Protein AF-A0A2G2G394-F1 (afdb_monomer)

Radius of gyration: 11.62 Å; Cα contacts (8 Å, |Δi|>4): 195; chains: 1; bounding box: 33×21×31 Å

Solvent-accessible surface area (backbone atoms only — not comparable to full-atom values): 4501 Å² total; per-residue (Å²): 123,48,78,37,45,75,82,46,80,42,83,40,68,66,47,44,30,37,38,32,45,51,64,87,48,75,53,43,39,40,30,39,23,52,90,86,41,79,72,40,74,51,85,87,41,78,51,97,37,77,69,57,49,78,46,78,43,62,60,28,36,37,34,42,47,58,75,46,56,54,41,38,41,42,35,74,53,80,129

Nearest PDB structures (foldseek):
  4liu-assembly1_A-2  TM=5.380E-01  e=2.327E-01  Escherichia coli K-12
  8x8h-assembly4_D  TM=4.300E-01  e=3.375E-01  Lachnoclostridium phytofermentans ISDg
  8gld-assembly2_B  TM=3.891E-01  e=3.035E-01  Campylobacter jejuni subsp. jejuni 81-176
  6v7j-assembly1_A  TM=4.003E-01  e=6.734E-01  Canavalia ensiformis
  8c5g-assembly2_B  TM=2.471E-01  e=2.093E-01  Homo sapiens

Mean predicted aligned error: 6.5 Å

Structure (mmCIF, N/CA/C/O backbone):
data_AF-A0A2G2G394-F1
#
_entry.id   AF-A0A2G2G394-F1
#
loop_
_atom_site.group_PDB
_atom_site.id
_atom_site.type_symbol
_atom_site.label_atom_id
_atom_site.label_alt_id
_atom_site.label_comp_id
_atom_site.label_asym_id
_atom_site.label_entity_id
_atom_site.label_seq_id
_atom_site.pdbx_PDB_ins_code
_atom_site.Cartn_x
_atom_site.Cartn_y
_atom_site.Cartn_z
_atom_site.occupancy
_atom_site.B_iso_or_equiv
_atom_site.auth_seq_id
_atom_site.auth_comp_id
_atom_site.auth_asym_id
_atom_site.auth_atom_id
_atom_site.pdbx_PDB_model_num
ATOM 1 N N . MET A 1 1 ? -0.751 -10.927 -8.368 1.00 60.06 1 MET A N 1
ATOM 2 C CA . MET A 1 1 ? -1.819 -10.355 -7.533 1.00 60.06 1 MET A CA 1
ATOM 3 C C . MET A 1 1 ? -1.391 -10.532 -6.095 1.00 60.06 1 MET A C 1
ATOM 5 O O . MET A 1 1 ? -1.110 -11.663 -5.713 1.00 60.06 1 MET A O 1
ATOM 9 N N . ALA A 1 2 ? -1.230 -9.432 -5.366 1.00 68.44 2 ALA A N 1
ATOM 10 C CA . ALA A 1 2 ? -0.927 -9.449 -3.941 1.00 68.44 2 ALA A CA 1
ATOM 11 C C . ALA A 1 2 ? -2.108 -8.823 -3.192 1.00 68.44 2 ALA A C 1
ATOM 13 O O . ALA A 1 2 ? -2.637 -7.797 -3.621 1.00 68.44 2 ALA A O 1
ATOM 14 N N . LEU A 1 3 ? -2.521 -9.467 -2.105 1.00 70.06 3 LEU A N 1
ATOM 15 C CA . LEU A 1 3 ? -3.567 -8.999 -1.203 1.00 70.06 3 LEU A CA 1
ATOM 16 C C . LEU A 1 3 ? -2.888 -8.599 0.099 1.00 70.06 3 LEU A C 1
ATOM 18 O O . LEU A 1 3 ? -2.171 -9.410 0.677 1.00 70.06 3 LEU A O 1
ATOM 22 N N . LEU A 1 4 ? -3.097 -7.362 0.536 1.00 66.19 4 LEU A N 1
ATOM 23 C CA . LEU A 1 4 ? -2.625 -6.888 1.828 1.00 66.19 4 LEU A CA 1
ATOM 24 C C . LEU A 1 4 ? -3.810 -6.764 2.778 1.00 66.19 4 LEU A C 1
ATOM 26 O O . LEU A 1 4 ? -4.727 -5.965 2.563 1.00 66.19 4 LEU A O 1
ATOM 30 N N . THR A 1 5 ? -3.751 -7.536 3.854 1.00 60.91 5 THR A N 1
ATOM 31 C CA . THR A 1 5 ? -4.583 -7.363 5.045 1.00 60.91 5 THR A CA 1
ATOM 32 C C . THR A 1 5 ? -3.761 -6.702 6.148 1.00 60.91 5 THR A C 1
ATOM 34 O O . THR A 1 5 ? -2.536 -6.594 6.043 1.00 60.91 5 THR A O 1
ATOM 37 N N . SER A 1 6 ? -4.417 -6.187 7.190 1.00 59.19 6 SER A N 1
ATOM 38 C CA . SER A 1 6 ? -3.713 -5.462 8.249 1.00 59.19 6 SER A CA 1
ATOM 39 C C . SER A 1 6 ? -2.578 -6.314 8.844 1.00 59.19 6 SER A C 1
ATOM 41 O O . SER A 1 6 ? -2.780 -7.473 9.194 1.00 59.19 6 SER A O 1
ATOM 43 N N . ALA A 1 7 ? -1.389 -5.707 8.951 1.00 59.22 7 ALA A N 1
ATOM 44 C CA . ALA A 1 7 ? -0.164 -6.232 9.578 1.00 59.22 7 ALA A CA 1
ATOM 45 C C . ALA A 1 7 ? 0.829 -7.069 8.739 1.00 59.22 7 ALA A C 1
ATOM 47 O O . ALA A 1 7 ? 1.826 -7.512 9.310 1.00 59.22 7 ALA A O 1
ATOM 48 N N . GLU A 1 8 ? 0.653 -7.228 7.423 1.00 75.19 8 GLU A N 1
ATOM 49 C CA . GLU A 1 8 ? 1.646 -7.936 6.593 1.00 75.19 8 GLU A CA 1
ATOM 50 C C . GLU A 1 8 ? 2.568 -6.981 5.817 1.00 75.19 8 GLU A C 1
ATOM 52 O O . GLU A 1 8 ? 2.112 -6.133 5.045 1.00 75.19 8 GLU A O 1
ATOM 57 N N . ASP A 1 9 ? 3.880 -7.137 6.028 1.00 83.19 9 ASP A N 1
ATOM 58 C CA . ASP A 1 9 ? 4.919 -6.512 5.210 1.00 83.19 9 ASP A CA 1
ATOM 59 C C . ASP A 1 9 ? 5.158 -7.392 3.975 1.00 83.19 9 ASP A C 1
ATOM 61 O O . ASP A 1 9 ? 5.625 -8.527 4.088 1.00 83.19 9 ASP A O 1
ATOM 65 N N . GLN A 1 10 ? 4.875 -6.866 2.788 1.00 84.94 10 GLN A N 1
ATOM 66 C CA . GLN A 1 10 ? 5.026 -7.586 1.527 1.00 84.94 10 GLN A CA 1
ATOM 67 C C . GLN A 1 10 ? 6.115 -6.947 0.671 1.00 84.94 10 GLN A C 1
ATOM 69 O O . GLN A 1 10 ? 6.121 -5.739 0.435 1.00 84.94 10 GLN A O 1
ATOM 74 N N . GLU A 1 11 ? 7.029 -7.768 0.162 1.00 87.19 11 GLU A N 1
ATOM 75 C CA . GLU A 1 11 ? 8.059 -7.314 -0.767 1.00 87.19 11 GLU A CA 1
ATOM 76 C C . GLU A 1 11 ? 7.501 -7.149 -2.184 1.00 87.19 11 GLU A C 1
ATOM 78 O O . GLU A 1 11 ? 6.837 -8.041 -2.720 1.00 87.19 11 GLU A O 1
ATOM 83 N N . PHE A 1 12 ? 7.812 -6.005 -2.794 1.00 85.12 12 PHE A N 1
ATOM 84 C CA . PHE A 1 12 ? 7.494 -5.673 -4.176 1.00 85.12 12 PHE A CA 1
ATOM 85 C C . PHE A 1 12 ? 8.766 -5.299 -4.926 1.00 85.12 12 PHE A C 1
ATOM 87 O O . PHE A 1 12 ? 9.575 -4.498 -4.459 1.00 85.12 12 PHE A O 1
ATOM 94 N N . VAL A 1 13 ? 8.932 -5.865 -6.119 1.00 86.88 13 VAL A N 1
ATOM 95 C CA . VAL A 1 13 ? 9.988 -5.466 -7.055 1.00 86.88 13 VAL A CA 1
ATOM 96 C C . VAL A 1 13 ? 9.594 -4.182 -7.785 1.00 86.88 13 VAL A C 1
ATOM 98 O O . VAL A 1 13 ? 8.442 -3.764 -7.769 1.00 86.88 13 VAL A O 1
ATOM 101 N N . ARG A 1 14 ? 10.556 -3.540 -8.450 1.00 85.88 14 ARG A N 1
ATOM 102 C CA . ARG A 1 14 ? 10.282 -2.325 -9.224 1.00 85.88 14 ARG A CA 1
ATOM 103 C C . ARG A 1 14 ? 9.240 -2.594 -10.321 1.00 85.88 14 ARG A C 1
ATOM 105 O O . ARG A 1 14 ? 9.473 -3.450 -11.173 1.00 85.88 14 ARG A O 1
ATOM 112 N N . GLY A 1 15 ? 8.167 -1.804 -10.362 1.00 85.44 15 GLY A N 1
ATOM 113 C CA . GLY A 1 15 ? 7.104 -1.941 -11.364 1.00 85.44 15 GLY A CA 1
ATOM 114 C C . GLY A 1 15 ? 6.021 -0.864 -11.264 1.00 85.44 15 GLY A C 1
ATOM 115 O O . GLY A 1 15 ? 6.033 -0.051 -10.336 1.00 85.44 15 GLY A O 1
ATOM 116 N N . ASN A 1 16 ? 5.103 -0.851 -12.236 1.00 85.12 16 ASN A N 1
ATOM 117 C CA . ASN A 1 16 ? 3.859 -0.088 -12.141 1.00 85.12 16 ASN A CA 1
ATOM 118 C C . ASN A 1 16 ? 2.767 -0.990 -11.556 1.00 85.12 16 ASN A C 1
ATOM 120 O O . ASN A 1 16 ? 2.616 -2.142 -11.975 1.00 85.12 16 ASN A O 1
ATOM 124 N N . TYR A 1 17 ? 2.031 -0.476 -10.580 1.00 84.69 17 TYR A N 1
ATOM 125 C CA . TYR A 1 17 ? 1.022 -1.228 -9.850 1.00 84.69 17 TYR A CA 1
ATOM 126 C C . TYR A 1 17 ? -0.265 -0.421 -9.761 1.00 84.69 17 TYR A C 1
ATOM 128 O O . TYR A 1 17 ? -0.230 0.768 -9.466 1.00 84.69 17 TYR A O 1
ATOM 136 N N . ASN A 1 18 ? -1.392 -1.084 -9.981 1.00 84.81 18 ASN A N 1
ATOM 137 C CA . ASN A 1 18 ? -2.714 -0.564 -9.690 1.00 84.81 18 ASN A CA 1
ATOM 138 C C . ASN A 1 18 ? -3.099 -1.008 -8.279 1.00 84.81 18 ASN A C 1
ATOM 140 O O . ASN A 1 18 ? -3.086 -2.207 -7.981 1.00 84.81 18 ASN A O 1
ATOM 144 N N . ILE A 1 19 ? -3.418 -0.044 -7.424 1.00 82.25 19 ILE A N 1
ATOM 145 C CA . ILE A 1 19 ? -3.804 -0.268 -6.036 1.00 82.25 19 ILE A CA 1
ATOM 146 C C . ILE A 1 19 ? -5.282 0.062 -5.875 1.00 82.25 19 ILE A C 1
ATOM 148 O O . ILE A 1 19 ? -5.724 1.151 -6.233 1.00 82.25 19 ILE A O 1
ATOM 152 N N . GLN A 1 20 ? -6.033 -0.882 -5.315 1.00 81.19 20 GLN A N 1
ATOM 153 C CA . GLN A 1 20 ? -7.461 -0.756 -5.041 1.00 81.19 20 GLN A CA 1
ATOM 154 C C . GLN A 1 20 ? -7.730 -0.942 -3.549 1.00 81.19 20 GLN A C 1
ATOM 156 O O . GLN A 1 20 ? -7.206 -1.868 -2.924 1.00 81.19 20 GLN A O 1
ATOM 161 N N . TYR A 1 21 ? -8.549 -0.054 -2.984 1.00 79.56 21 TYR A N 1
ATOM 162 C CA . TYR A 1 21 ? -8.971 -0.107 -1.589 1.00 79.56 21 TYR A CA 1
ATOM 163 C C . TYR A 1 21 ? -10.392 -0.646 -1.495 1.00 79.56 21 TYR A C 1
ATOM 165 O O . TYR A 1 21 ? -11.318 -0.092 -2.082 1.00 79.56 21 TYR A O 1
ATOM 173 N N . TYR A 1 22 ? -10.579 -1.678 -0.682 1.00 78.25 22 TYR A N 1
ATOM 174 C CA . TYR A 1 22 ? -11.893 -2.189 -0.319 1.00 78.25 22 TYR A CA 1
ATOM 175 C C . TYR A 1 22 ? -12.067 -2.000 1.183 1.00 78.25 22 TYR A C 1
ATOM 177 O O . TYR A 1 22 ? -11.630 -2.840 1.964 1.00 78.25 22 TYR A O 1
ATOM 185 N N . GLN A 1 23 ? -12.664 -0.883 1.602 1.00 73.25 23 GLN A N 1
ATOM 186 C CA . GLN A 1 23 ? -12.943 -0.609 3.016 1.00 73.25 23 GLN A CA 1
ATOM 187 C C . GLN A 1 23 ? -14.425 -0.315 3.244 1.00 73.25 23 GLN A C 1
ATOM 189 O O . GLN A 1 23 ? -15.071 0.331 2.422 1.00 73.25 23 GLN A O 1
ATOM 194 N N . THR A 1 24 ? -14.964 -0.757 4.382 1.00 70.12 24 THR A N 1
ATOM 195 C CA . THR A 1 24 ? -16.357 -0.458 4.771 1.00 70.12 24 THR A CA 1
ATOM 196 C C . THR A 1 24 ? -16.429 0.660 5.810 1.00 70.12 24 THR A C 1
ATOM 198 O O . THR A 1 24 ? -17.368 1.453 5.803 1.00 70.12 24 THR A O 1
ATOM 201 N N . THR A 1 25 ? -15.434 0.755 6.698 1.00 72.00 25 THR A N 1
ATOM 202 C CA . THR A 1 25 ? -15.335 1.803 7.725 1.00 72.00 25 THR A CA 1
ATOM 203 C C . THR A 1 25 ? -13.872 2.175 7.982 1.00 72.00 25 THR A C 1
ATOM 205 O O . THR A 1 25 ? -12.973 1.372 7.747 1.00 72.00 25 THR A O 1
ATOM 208 N N . GLY A 1 26 ? -13.623 3.388 8.486 1.00 73.06 26 GLY A N 1
ATOM 209 C CA . GLY A 1 26 ? -12.281 3.840 8.867 1.00 73.06 26 GLY A CA 1
ATOM 210 C C . GLY A 1 26 ? -11.46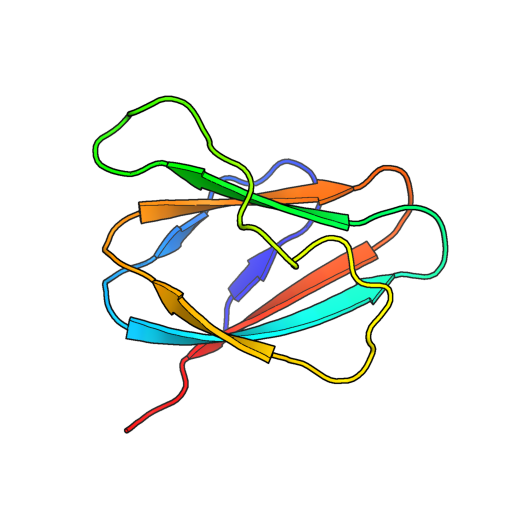1 4.453 7.725 1.00 73.06 26 GLY A C 1
ATOM 211 O O . GLY A 1 26 ? -11.999 4.973 6.747 1.00 73.06 26 GLY A O 1
ATOM 212 N N . LEU A 1 27 ? -10.143 4.455 7.911 1.00 76.12 27 LEU A N 1
ATOM 213 C CA . LEU A 1 27 ? -9.136 4.964 6.985 1.00 76.12 27 LEU A CA 1
ATOM 214 C C . LEU A 1 27 ? -8.135 3.855 6.675 1.00 76.12 27 LEU A C 1
ATOM 216 O O . LEU A 1 27 ? -7.757 3.090 7.567 1.00 76.12 27 LEU A O 1
ATOM 220 N N . THR A 1 28 ? -7.666 3.838 5.434 1.00 76.12 28 THR A N 1
ATOM 221 C CA . THR A 1 28 ? -6.569 2.986 4.984 1.00 76.12 28 THR A CA 1
ATOM 222 C C . THR A 1 28 ? -5.400 3.866 4.563 1.00 76.12 28 THR A C 1
ATOM 224 O O . THR A 1 28 ? -5.587 4.873 3.887 1.00 76.12 28 THR A O 1
ATOM 227 N N . GLU A 1 29 ? -4.188 3.500 4.966 1.00 81.56 29 GLU A N 1
ATOM 228 C CA . GLU A 1 29 ? -2.949 4.147 4.542 1.00 81.56 29 GLU A CA 1
ATOM 229 C C . GLU A 1 29 ? -1.974 3.096 4.019 1.00 81.56 29 GLU A C 1
ATOM 231 O O . GLU A 1 29 ? -1.767 2.060 4.655 1.00 81.56 29 GLU A O 1
ATOM 236 N N . LEU A 1 30 ? -1.328 3.368 2.883 1.00 83.62 30 LEU A N 1
ATOM 237 C CA . LEU A 1 30 ? -0.227 2.536 2.414 1.00 83.62 30 LEU A CA 1
ATOM 238 C C . LEU A 1 30 ? 1.092 3.115 2.913 1.00 83.62 30 LEU A C 1
ATOM 240 O O . LEU A 1 30 ? 1.358 4.310 2.771 1.00 83.62 30 LEU A O 1
ATOM 244 N N . GLN A 1 31 ? 1.945 2.260 3.461 1.00 87.62 31 GLN A N 1
ATOM 245 C CA . GLN A 1 31 ? 3.292 2.636 3.857 1.00 87.62 31 GLN A CA 1
ATOM 246 C C . GLN A 1 31 ? 4.319 1.804 3.101 1.00 87.62 31 GLN A C 1
ATOM 248 O O . GLN A 1 31 ? 4.106 0.621 2.850 1.00 87.62 31 GLN A O 1
ATOM 253 N N . TYR A 1 32 ? 5.451 2.421 2.774 1.00 87.56 32 TYR A N 1
ATOM 254 C CA . TYR A 1 32 ? 6.545 1.791 2.049 1.00 87.56 32 TYR A CA 1
ATOM 255 C C . TYR A 1 32 ? 7.881 1.959 2.776 1.00 87.56 32 TYR A C 1
ATOM 257 O O . TYR A 1 32 ? 8.139 2.989 3.402 1.00 87.56 32 TYR A O 1
ATOM 265 N N . SER A 1 33 ? 8.751 0.957 2.672 1.00 88.62 33 SER A N 1
ATOM 266 C CA . S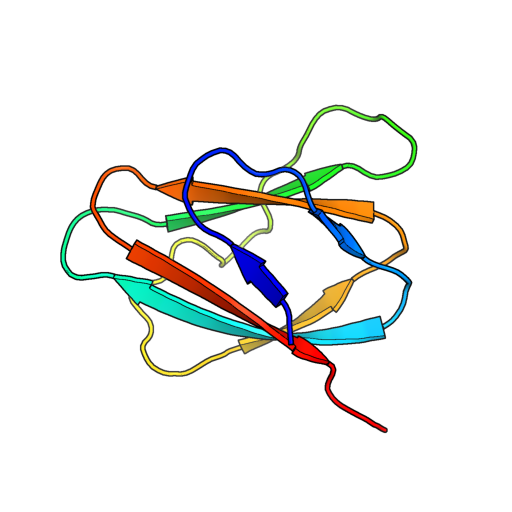ER A 1 33 ? 10.125 0.968 3.177 1.00 88.62 33 SER A CA 1
ATOM 267 C C . SER A 1 33 ? 11.087 0.533 2.075 1.00 88.62 33 SER A C 1
ATOM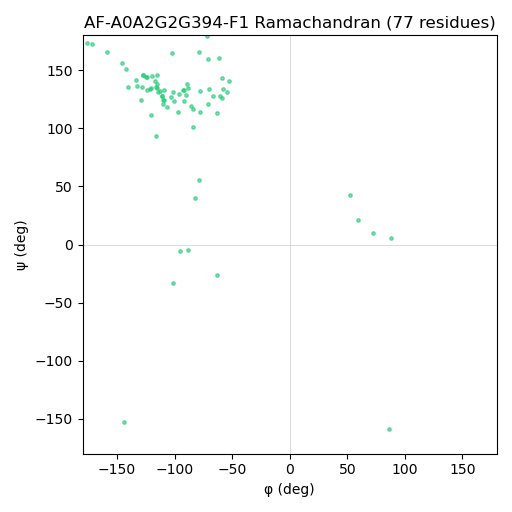 269 O O . SER A 1 33 ? 10.955 -0.544 1.499 1.00 88.62 33 SER A O 1
ATOM 271 N N . VAL A 1 34 ? 12.075 1.374 1.774 1.00 87.25 34 VAL A N 1
ATOM 272 C CA . VAL A 1 34 ? 13.120 1.097 0.776 1.00 87.25 34 VAL A CA 1
ATOM 273 C C . VAL A 1 34 ? 14.431 0.864 1.513 1.00 87.25 34 VAL A C 1
ATOM 275 O O . VAL A 1 34 ? 14.789 1.677 2.362 1.00 87.25 34 VAL A O 1
ATOM 278 N N . ASN A 1 35 ? 15.176 -0.193 1.177 1.00 85.31 35 ASN A N 1
ATOM 279 C CA . ASN A 1 35 ? 16.497 -0.479 1.759 1.00 85.31 35 ASN A CA 1
ATOM 280 C C . ASN A 1 35 ? 16.502 -0.485 3.303 1.00 85.31 35 ASN A C 1
ATOM 282 O O . ASN A 1 35 ? 17.384 0.111 3.925 1.00 85.31 35 ASN A O 1
ATOM 286 N N . SER A 1 36 ? 15.482 -1.093 3.918 1.00 80.00 36 SER A N 1
ATOM 287 C CA . SER A 1 36 ? 15.313 -1.170 5.380 1.00 80.00 36 SER A CA 1
ATOM 288 C C . SER A 1 36 ? 15.219 0.187 6.094 1.00 80.00 36 SER A C 1
ATOM 290 O O . SER A 1 36 ? 15.464 0.284 7.296 1.00 80.00 36 SER A O 1
ATOM 292 N N . GLN A 1 37 ? 14.872 1.255 5.370 1.00 88.06 37 GLN A N 1
ATOM 293 C CA . GLN A 1 37 ? 14.582 2.560 5.963 1.00 88.06 37 GLN A CA 1
ATOM 294 C C . GLN A 1 37 ? 13.246 2.533 6.723 1.00 88.06 37 GLN A C 1
ATOM 296 O O . GLN A 1 37 ? 12.398 1.680 6.449 1.00 88.06 37 GLN A O 1
ATOM 301 N N . PRO A 1 38 ? 13.004 3.474 7.650 1.00 87.44 38 PRO A N 1
ATOM 302 C CA . PRO A 1 38 ? 11.704 3.602 8.295 1.00 87.44 38 PRO A CA 1
ATOM 303 C C . PRO A 1 38 ? 10.570 3.705 7.272 1.00 87.44 38 PRO A C 1
ATOM 305 O O . PRO A 1 38 ? 10.713 4.372 6.242 1.00 87.44 38 PRO A O 1
ATOM 308 N N . PHE A 1 39 ? 9.448 3.056 7.580 1.00 88.38 39 PHE A N 1
ATOM 309 C CA . PHE A 1 39 ? 8.248 3.127 6.758 1.00 88.38 39 PHE A CA 1
ATOM 310 C C . PHE A 1 39 ? 7.782 4.575 6.607 1.00 88.38 39 PHE A C 1
ATOM 312 O O . PHE A 1 39 ? 7.707 5.329 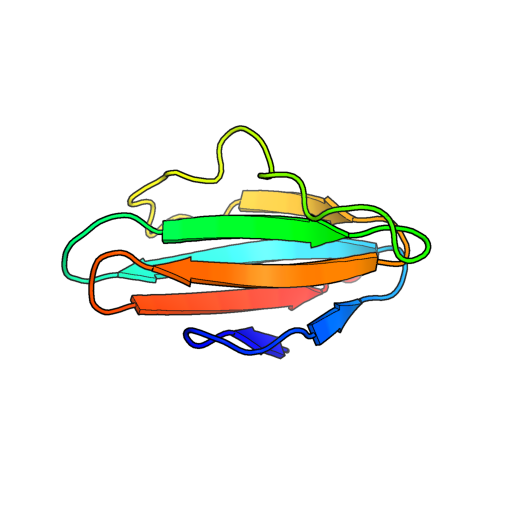7.579 1.00 88.38 39 PHE A O 1
ATOM 319 N N . LYS A 1 40 ? 7.460 4.950 5.372 1.00 85.75 40 LYS A N 1
ATOM 320 C CA . LYS A 1 40 ? 6.889 6.247 5.018 1.00 85.75 40 LYS A CA 1
ATOM 321 C C . LYS A 1 40 ? 5.506 6.037 4.435 1.00 85.75 40 LYS A C 1
ATOM 323 O O . LYS A 1 40 ? 5.307 5.103 3.668 1.00 85.75 40 LYS A O 1
ATOM 328 N N . THR A 1 41 ? 4.569 6.911 4.769 1.00 85.19 41 THR A N 1
ATOM 329 C CA . THR A 1 41 ? 3.239 6.902 4.155 1.00 85.19 41 THR A CA 1
ATOM 330 C C . THR A 1 41 ? 3.342 7.358 2.704 1.00 85.19 41 THR A C 1
ATOM 332 O O . THR A 1 41 ? 4.014 8.351 2.411 1.00 85.19 41 THR A O 1
ATOM 335 N N . ILE A 1 42 ? 2.696 6.632 1.794 1.00 78.12 42 ILE A N 1
ATOM 336 C CA . ILE A 1 42 ? 2.537 7.072 0.412 1.00 78.12 42 ILE A CA 1
ATOM 337 C C . ILE A 1 42 ? 1.534 8.234 0.416 1.00 78.12 42 ILE A C 1
ATOM 339 O O . ILE A 1 42 ? 0.407 8.081 0.889 1.00 78.12 42 ILE A O 1
ATOM 343 N N . PRO A 1 43 ? 1.914 9.427 -0.067 1.00 67.38 43 PRO A N 1
ATOM 344 C CA . PRO A 1 43 ? 0.980 10.540 -0.161 1.00 67.38 43 PRO A CA 1
ATOM 345 C C . PRO A 1 43 ? -0.220 10.158 -1.037 1.00 67.38 43 PRO A C 1
ATOM 347 O O . PRO A 1 43 ? -0.048 9.481 -2.043 1.00 67.38 43 PRO A O 1
ATOM 350 N N . GLN A 1 44 ? -1.417 10.634 -0.687 1.00 61.53 44 GLN A N 1
ATOM 351 C CA . GLN A 1 44 ? -2.672 10.390 -1.422 1.00 61.53 44 GLN A CA 1
ATOM 352 C C . GLN A 1 44 ? -3.266 8.973 -1.320 1.00 61.53 44 GLN A C 1
ATOM 354 O O . GLN A 1 44 ? -4.244 8.698 -2.001 1.00 61.53 44 GLN A O 1
ATOM 359 N N . THR A 1 45 ? -2.770 8.098 -0.439 1.00 58.88 45 THR A N 1
ATOM 360 C CA . THR A 1 45 ? -3.391 6.772 -0.219 1.00 58.88 45 THR A CA 1
ATOM 361 C C . THR A 1 45 ? -4.495 6.748 0.830 1.00 58.88 45 THR A C 1
ATOM 363 O O . THR A 1 45 ? -5.131 5.721 1.020 1.00 58.88 45 THR A O 1
ATOM 366 N N . SER A 1 46 ? -4.734 7.869 1.515 1.00 55.28 46 SER A N 1
ATOM 367 C CA . SER A 1 46 ? -5.824 8.036 2.486 1.00 55.28 46 SER A CA 1
ATOM 368 C C . SER A 1 46 ? -7.157 8.281 1.767 1.00 55.28 46 SER A C 1
ATOM 370 O O . SER A 1 46 ? -7.792 9.318 1.959 1.00 55.28 46 SER A O 1
ATOM 372 N N . LEU A 1 47 ? -7.542 7.380 0.865 1.00 56.50 47 LEU A N 1
ATOM 373 C CA . LEU A 1 47 ? -8.717 7.536 0.015 1.00 56.50 47 LEU A CA 1
ATOM 374 C C . LEU A 1 47 ? -9.712 6.398 0.247 1.00 56.50 47 LEU A C 1
ATOM 376 O O . LEU A 1 47 ? -9.355 5.225 0.280 1.00 56.50 47 LEU A O 1
ATOM 380 N N . SER A 1 48 ? -10.988 6.763 0.372 1.00 54.34 48 SER A N 1
ATOM 381 C CA . SER A 1 48 ? -12.136 5.851 0.364 1.00 54.34 48 SER A CA 1
ATOM 382 C C . SER A 1 48 ? -12.546 5.494 -1.072 1.00 54.34 48 SER A C 1
ATOM 384 O O . SER A 1 48 ? -13.729 5.561 -1.409 1.00 54.34 48 SER A O 1
ATOM 386 N N . THR A 1 49 ? -11.586 5.273 -1.967 1.00 53.50 49 THR A N 1
ATOM 387 C CA . THR A 1 49 ? -11.864 5.169 -3.403 1.00 53.50 49 THR A CA 1
ATOM 388 C C . THR A 1 49 ? -11.988 3.714 -3.825 1.00 53.50 49 THR A C 1
ATOM 390 O O . THR A 1 49 ? -11.014 2.966 -3.798 1.00 53.50 49 THR A O 1
ATOM 393 N N . GLU A 1 50 ? -13.199 3.341 -4.245 1.00 59.75 50 GLU A N 1
ATOM 394 C CA . GLU A 1 50 ? -13.474 2.106 -4.997 1.00 59.75 50 GLU A CA 1
ATOM 395 C C . GLU A 1 50 ? -12.752 2.111 -6.359 1.00 59.75 50 GLU A C 1
ATOM 397 O O . GLU A 1 50 ? -12.389 1.059 -6.888 1.00 59.75 50 GLU A O 1
ATOM 402 N N . ASP A 1 51 ? -12.484 3.305 -6.898 1.00 62.31 51 ASP A N 1
ATOM 403 C CA . ASP A 1 51 ? -11.665 3.505 -8.088 1.00 62.31 51 ASP A CA 1
ATOM 404 C C . ASP A 1 51 ? -10.180 3.389 -7.713 1.00 62.31 51 ASP A C 1
ATOM 406 O O . ASP A 1 51 ? -9.641 4.190 -6.944 1.00 62.31 51 ASP A O 1
ATOM 410 N N . GLY A 1 52 ? -9.519 2.351 -8.230 1.00 69.88 52 GLY A N 1
ATOM 411 C CA . GLY A 1 52 ? -8.088 2.136 -8.025 1.00 69.88 52 GLY A CA 1
ATOM 412 C C . GLY A 1 52 ? -7.231 3.269 -8.585 1.00 69.88 52 GLY A C 1
ATOM 413 O O . GLY A 1 52 ? -7.662 4.032 -9.450 1.00 69.88 52 GLY A O 1
ATOM 414 N N . PHE A 1 53 ? -5.993 3.364 -8.110 1.00 78.31 53 PHE A N 1
ATOM 415 C CA . PHE A 1 53 ? -5.005 4.308 -8.625 1.00 78.31 53 PHE A CA 1
ATOM 416 C C . PHE A 1 53 ? -3.710 3.587 -8.993 1.00 78.31 53 PHE A C 1
ATOM 418 O O . PHE A 1 53 ? -3.288 2.632 -8.338 1.00 78.31 53 PHE A O 1
ATOM 425 N N . GLU A 1 54 ? -3.051 4.078 -10.038 1.00 83.19 54 GLU A N 1
ATOM 426 C CA . GLU A 1 54 ? -1.754 3.562 -10.453 1.00 83.19 54 GLU A CA 1
ATOM 427 C C . GLU A 1 54 ? -0.613 4.289 -9.747 1.00 83.19 54 GLU A C 1
ATOM 429 O O . 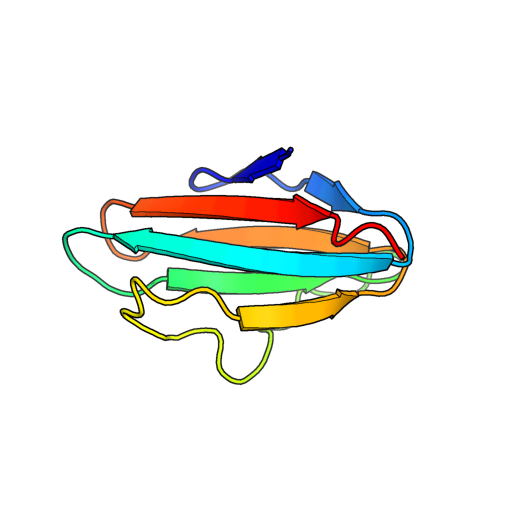GLU A 1 54 ? -0.595 5.517 -9.624 1.00 83.19 54 GLU A O 1
ATOM 434 N N . ILE A 1 55 ? 0.380 3.521 -9.317 1.00 80.12 55 ILE A N 1
ATOM 435 C CA . ILE A 1 55 ? 1.604 4.026 -8.720 1.00 80.12 55 ILE A CA 1
ATOM 436 C C . ILE A 1 55 ? 2.802 3.208 -9.197 1.00 80.12 55 ILE A C 1
ATOM 438 O O . ILE A 1 55 ? 2.807 1.977 -9.215 1.00 80.12 55 ILE A O 1
ATOM 442 N N . THR A 1 56 ? 3.875 3.914 -9.544 1.00 84.00 56 THR A N 1
ATOM 443 C CA . THR A 1 56 ? 5.170 3.285 -9.791 1.00 84.00 56 THR A CA 1
ATOM 444 C C . THR A 1 56 ? 5.920 3.137 -8.477 1.00 84.00 56 THR A C 1
ATOM 446 O O . THR A 1 56 ? 6.244 4.127 -7.819 1.00 84.00 56 THR A O 1
ATOM 449 N N . ILE A 1 57 ? 6.229 1.895 -8.118 1.00 81.00 57 ILE A N 1
ATOM 450 C CA . ILE A 1 57 ? 6.873 1.555 -6.851 1.00 81.00 57 ILE A CA 1
ATOM 451 C C . ILE A 1 57 ? 8.289 1.031 -7.152 1.00 81.00 57 ILE A C 1
ATOM 453 O O . ILE A 1 57 ? 8.465 0.229 -8.076 1.00 81.00 57 ILE A O 1
ATOM 457 N N . PRO A 1 58 ? 9.338 1.509 -6.451 1.00 83.00 58 PRO A N 1
ATOM 458 C CA . PRO A 1 58 ? 10.677 0.926 -6.539 1.00 83.00 58 PRO A CA 1
ATOM 459 C C . PRO A 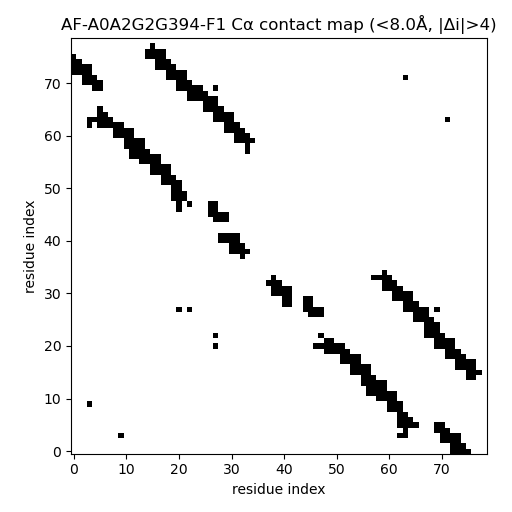1 58 ? 10.720 -0.444 -5.841 1.00 83.00 58 PRO A C 1
ATOM 461 O O . PRO A 1 58 ? 9.734 -0.893 -5.277 1.00 83.00 58 PRO A O 1
ATOM 464 N N . HIS A 1 59 ? 11.871 -1.119 -5.835 1.00 86.88 59 HIS A N 1
ATOM 465 C CA . HIS A 1 59 ? 12.021 -2.306 -4.986 1.00 86.88 59 HIS A CA 1
ATOM 466 C C . HIS A 1 59 ? 11.903 -1.894 -3.509 1.00 86.88 59 HIS A C 1
ATOM 468 O O . HIS A 1 59 ? 12.721 -1.111 -3.018 1.00 86.88 59 HIS A O 1
ATOM 474 N N . CYS A 1 60 ? 10.842 -2.341 -2.833 1.00 87.31 60 CYS A N 1
ATOM 475 C CA . CYS A 1 60 ? 10.512 -1.923 -1.472 1.00 87.31 60 CYS A CA 1
ATOM 476 C C . CYS A 1 60 ? 9.596 -2.930 -0.759 1.00 87.31 60 CYS A C 1
ATOM 478 O O . CYS A 1 60 ? 8.964 -3.771 -1.398 1.00 87.31 60 CYS A O 1
ATOM 480 N N . LEU A 1 61 ? 9.486 -2.800 0.562 1.00 88.00 61 LEU A N 1
ATOM 481 C CA . LEU A 1 61 ? 8.432 -3.427 1.357 1.00 88.00 61 LEU A CA 1
ATOM 482 C C . LEU A 1 61 ? 7.221 -2.493 1.409 1.00 88.00 61 LEU A C 1
ATOM 484 O O . LEU A 1 61 ? 7.388 -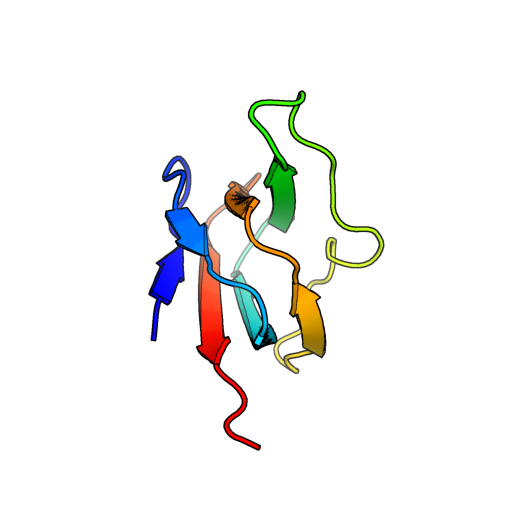1.302 1.674 1.00 88.00 61 LEU A O 1
ATOM 488 N N . LEU A 1 62 ? 6.022 -3.026 1.200 1.00 87.62 62 LEU A N 1
ATOM 489 C CA . LEU A 1 62 ? 4.754 -2.325 1.383 1.00 87.62 62 LEU A CA 1
ATOM 490 C C . LEU A 1 62 ? 3.960 -2.964 2.511 1.00 87.62 62 LEU A C 1
ATOM 492 O O . LEU A 1 62 ? 3.966 -4.181 2.665 1.00 87.62 62 LEU A O 1
ATOM 496 N N . LYS A 1 63 ? 3.218 -2.138 3.239 1.00 87.25 63 LYS A N 1
ATOM 497 C CA . LYS A 1 63 ? 2.199 -2.595 4.179 1.00 87.25 63 LYS A CA 1
ATOM 498 C C . LYS A 1 63 ? 0.995 -1.671 4.142 1.00 87.25 63 LYS A C 1
ATOM 500 O O . LYS A 1 63 ? 1.130 -0.469 3.894 1.00 87.25 63 LYS A O 1
ATOM 505 N N . ALA A 1 64 ? -0.167 -2.232 4.431 1.00 83.69 64 ALA A N 1
ATOM 506 C CA . ALA A 1 64 ? -1.395 -1.475 4.595 1.00 83.69 64 ALA A CA 1
ATOM 507 C C . ALA A 1 64 ? -1.712 -1.302 6.088 1.00 83.69 64 ALA A C 1
ATOM 509 O O . ALA A 1 64 ? -1.671 -2.256 6.869 1.00 83.69 64 ALA A O 1
ATOM 510 N N . VAL A 1 65 ? -2.007 -0.067 6.486 1.00 84.50 65 VAL A N 1
ATOM 511 C CA . VAL A 1 65 ? -2.424 0.300 7.840 1.00 84.50 65 VAL A CA 1
ATOM 512 C C . VAL A 1 65 ? -3.889 0.693 7.782 1.00 84.50 65 VAL A C 1
ATOM 514 O O . VAL A 1 65 ? -4.253 1.625 7.072 1.00 84.50 65 VAL A O 1
ATOM 517 N N . PHE A 1 66 ? -4.721 -0.009 8.542 1.00 80.06 66 PHE A N 1
ATOM 518 C CA . PHE A 1 66 ? -6.161 0.214 8.585 1.00 80.06 66 PHE A CA 1
ATOM 519 C C . PHE A 1 66 ? -6.562 0.685 9.985 1.00 80.06 66 PHE A C 1
ATOM 521 O O . PHE A 1 66 ? -6.077 0.147 10.981 1.00 80.06 66 PHE A O 1
ATOM 528 N N . THR A 1 67 ? -7.452 1.675 10.074 1.00 82.00 67 THR A N 1
ATOM 529 C CA . THR A 1 67 ? -8.111 2.061 11.340 1.00 82.00 67 THR A CA 1
ATOM 530 C C . THR A 1 67 ? -9.481 1.398 11.526 1.00 82.00 67 THR A C 1
ATOM 532 O O . THR A 1 67 ? -10.087 1.541 12.586 1.00 82.00 67 THR A O 1
ATOM 535 N N . GLY A 1 68 ? -9.952 0.667 10.513 1.00 75.69 68 GLY A N 1
ATOM 536 C CA . GLY A 1 68 ? -11.169 -0.145 10.512 1.00 75.69 68 GLY A CA 1
ATOM 537 C C . GLY A 1 68 ? -10.968 -1.423 9.695 1.00 75.69 68 GLY A C 1
ATOM 538 O O . GLY A 1 68 ? -9.839 -1.894 9.553 1.00 75.69 68 GLY A O 1
ATOM 539 N N . ASP A 1 69 ? -12.051 -1.962 9.138 1.00 76.19 69 ASP A N 1
ATOM 540 C CA . ASP A 1 69 ? -11.998 -3.161 8.301 1.00 76.19 69 ASP A CA 1
ATOM 541 C C . ASP A 1 69 ? -11.789 -2.799 6.828 1.00 76.19 69 ASP A C 1
ATOM 543 O O . ASP A 1 69 ? -12.543 -2.006 6.243 1.00 76.19 69 ASP A O 1
ATOM 547 N 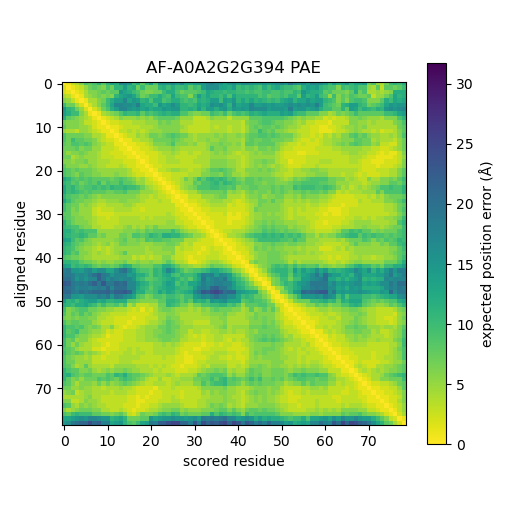N . GLY A 1 70 ? -10.791 -3.428 6.212 1.00 76.69 70 GLY A N 1
ATOM 548 C CA . GLY A 1 70 ? -10.544 -3.296 4.788 1.00 76.69 70 GLY A CA 1
ATOM 549 C C . GLY A 1 70 ? -9.489 -4.254 4.252 1.00 76.69 70 GLY A C 1
ATOM 550 O O . GLY A 1 70 ? -8.817 -4.971 4.994 1.00 76.69 70 GLY A O 1
ATOM 551 N N . VAL A 1 71 ? -9.367 -4.251 2.930 1.00 82.44 71 VAL A N 1
ATOM 552 C CA . VAL A 1 71 ? -8.382 -5.005 2.155 1.00 82.44 71 VAL A CA 1
ATOM 553 C C . VAL A 1 71 ? -7.775 -4.064 1.120 1.00 82.44 71 VAL A C 1
ATOM 555 O O . VAL A 1 71 ? -8.479 -3.231 0.544 1.00 82.44 71 VAL A O 1
ATOM 558 N N . VAL A 1 72 ? -6.471 -4.196 0.876 1.00 81.31 72 VAL A N 1
ATOM 559 C CA . VAL A 1 72 ? -5.813 -3.545 -0.260 1.00 81.31 72 VAL A CA 1
ATOM 560 C C . VAL A 1 72 ? -5.436 -4.600 -1.286 1.00 81.31 72 VAL A C 1
ATOM 562 O O . VAL A 1 72 ? -4.705 -5.544 -0.981 1.00 81.31 72 VAL A O 1
ATOM 565 N N . GLU A 1 73 ? -5.899 -4.416 -2.515 1.00 86.06 73 GLU A N 1
ATOM 566 C CA . GLU A 1 73 ? -5.456 -5.200 -3.662 1.00 86.06 73 GLU A CA 1
ATOM 567 C C . GLU A 1 73 ? -4.361 -4.454 -4.413 1.00 86.06 73 GLU A C 1
ATOM 569 O O . GLU A 1 73 ? -4.517 -3.285 -4.765 1.00 86.06 73 GLU A O 1
ATOM 574 N N . ILE A 1 74 ? -3.248 -5.142 -4.673 1.00 84.38 74 ILE A N 1
ATOM 575 C CA . ILE A 1 74 ? -2.133 -4.609 -5.451 1.00 84.38 74 ILE A CA 1
ATOM 576 C C . ILE A 1 74 ? -1.915 -5.505 -6.668 1.00 84.38 74 ILE A C 1
ATOM 578 O O . ILE A 1 74 ? -1.470 -6.660 -6.583 1.00 84.38 74 ILE A O 1
ATOM 582 N N . ASN A 1 75 ? -2.223 -4.940 -7.829 1.00 85.38 75 ASN A N 1
ATOM 583 C CA . ASN A 1 75 ? -2.176 -5.605 -9.118 1.00 85.38 75 ASN A CA 1
ATOM 584 C C . ASN A 1 75 ? -1.045 -5.020 -9.960 1.00 85.38 75 ASN A C 1
ATOM 586 O O . ASN A 1 75 ? -0.951 -3.812 -10.129 1.00 85.38 75 ASN A O 1
ATOM 590 N N . ALA A 1 76 ? -0.161 -5.867 -10.488 1.00 83.50 76 ALA A N 1
ATOM 591 C CA . ALA A 1 76 ? 0.857 -5.401 -11.424 1.00 83.50 76 ALA A CA 1
ATOM 592 C C . ALA A 1 76 ? 0.175 -4.937 -12.717 1.00 83.50 76 ALA A C 1
ATOM 594 O O . ALA A 1 76 ? -0.595 -5.695 -13.309 1.00 83.50 76 ALA A O 1
ATOM 595 N N . VAL A 1 77 ? 0.475 -3.717 -13.158 1.00 82.62 77 VAL A N 1
ATOM 596 C CA . VAL A 1 77 ? 0.080 -3.234 -14.482 1.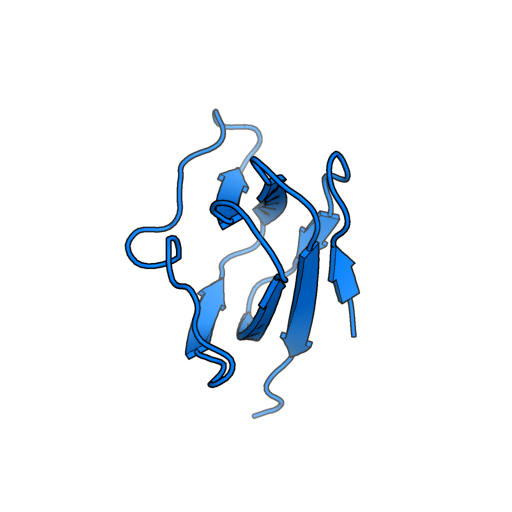00 82.62 77 VAL A CA 1
ATOM 597 C C . VAL A 1 77 ? 1.146 -3.742 -15.440 1.00 82.62 77 VAL A C 1
ATOM 599 O O . VAL A 1 77 ? 2.272 -3.241 -15.459 1.00 82.62 77 VAL A O 1
ATOM 602 N N . SER A 1 78 ? 0.839 -4.814 -16.171 1.00 64.31 78 SER A N 1
ATOM 603 C CA . SER A 1 78 ? 1.713 -5.267 -17.251 1.00 64.31 78 SER A CA 1
ATOM 604 C C . SER A 1 78 ? 1.832 -4.151 -18.286 1.00 64.31 78 SER A C 1
ATOM 606 O O . SER A 1 78 ? 0.807 -3.638 -18.737 1.00 64.31 78 SER A O 1
ATOM 608 N N . ALA A 1 79 ? 3.066 -3.789 -18.637 1.00 52.62 79 ALA A N 1
ATOM 609 C CA . ALA A 1 79 ? 3.345 -3.001 -19.834 1.00 52.62 79 ALA A CA 1
ATOM 610 C C . ALA A 1 79 ? 2.967 -3.778 -21.103 1.00 52.62 79 ALA A C 1
ATOM 612 O O . ALA A 1 79 ? 3.084 -5.027 -21.077 1.00 52.62 79 ALA A O 1
#

Secondary structure (DSSP, 8-state):
-EEE-TT--EEE-SEEEEEEEEESSS-EEEEEESTTPPPEEPTT-----SS-EEEEE-SEEEEEEESSSEEEEEEE---

Sequence (79 aa):
MALLTSAEDQEFVRGNYNIQYYQTTGLTELQYSVNSQPFKTIPQTSLSTEDGFEITIPHCLLKAVFTGDGVVEINAVSA

Foldseek 3Di:
DDKADAPDWDWDAWAKKWKAKFDDDFWKWKWKADPNDDTDTDPPRRDPDRHIDIDGDHGIIMHMHTPHDIMMDIGGDDD

pLDDT: mean 77.42, std 10.36, range [52.62, 88.62]